Protein AF-U4TZ86-F1 (afdb_monomer_lite)

Structure (mmCIF, N/CA/C/O backbone):
data_AF-U4TZ86-F1
#
_entry.id   AF-U4TZ86-F1
#
loop_
_atom_site.group_PDB
_atom_site.id
_atom_site.type_symbol
_atom_site.label_atom_id
_atom_site.label_alt_id
_atom_site.label_comp_id
_atom_site.label_asym_id
_atom_site.label_entity_id
_atom_site.label_seq_id
_atom_site.pdbx_PDB_ins_code
_atom_site.Cartn_x
_atom_site.Cartn_y
_atom_site.Cartn_z
_atom_site.occupancy
_atom_site.B_iso_or_equiv
_atom_site.auth_seq_id
_atom_site.auth_comp_id
_atom_site.auth_asym_id
_atom_site.auth_atom_id
_atom_site.pdbx_PDB_model_num
ATOM 1 N N . MET A 1 1 ? -3.261 -10.207 3.017 1.00 51.22 1 MET A N 1
ATOM 2 C CA . MET A 1 1 ? -1.957 -10.335 2.333 1.00 51.22 1 MET A CA 1
ATOM 3 C C . MET A 1 1 ? -2.065 -9.643 0.999 1.00 51.22 1 MET A C 1
ATOM 5 O O . MET A 1 1 ? -3.158 -9.643 0.438 1.00 51.22 1 MET A O 1
ATOM 9 N N . ILE A 1 2 ? -0.977 -9.034 0.542 1.00 57.72 2 ILE A N 1
ATOM 10 C CA . ILE A 1 2 ? -0.944 -8.372 -0.758 1.00 57.72 2 ILE A CA 1
ATOM 11 C C . ILE A 1 2 ? -0.042 -9.140 -1.690 1.00 57.72 2 ILE A C 1
ATOM 13 O O . ILE A 1 2 ? 1.081 -9.462 -1.310 1.00 57.72 2 ILE A O 1
ATOM 17 N N . LYS A 1 3 ? -0.546 -9.444 -2.882 1.00 58.66 3 LYS A N 1
ATOM 18 C CA . LYS A 1 3 ? 0.236 -10.079 -3.937 1.00 58.66 3 LYS A CA 1
ATOM 19 C C . LYS A 1 3 ? 0.357 -9.102 -5.091 1.00 58.66 3 LYS A C 1
ATOM 21 O O . LYS A 1 3 ? -0.648 -8.693 -5.663 1.00 58.66 3 LYS A O 1
ATOM 26 N N . LEU A 1 4 ? 1.589 -8.734 -5.426 1.00 61.28 4 LEU A N 1
ATOM 27 C CA . LEU A 1 4 ? 1.870 -8.176 -6.739 1.00 61.28 4 LEU A CA 1
ATOM 28 C C . LEU A 1 4 ? 2.032 -9.366 -7.687 1.00 61.28 4 LEU A C 1
ATOM 30 O O . LEU A 1 4 ? 2.934 -10.185 -7.507 1.00 61.28 4 LEU A O 1
ATOM 34 N N . VAL A 1 5 ? 1.120 -9.522 -8.644 1.00 63.38 5 VAL A N 1
ATOM 35 C CA . VAL A 1 5 ? 1.126 -10.695 -9.528 1.00 63.38 5 VAL A CA 1
ATOM 36 C C . VAL A 1 5 ? 2.172 -10.495 -10.622 1.00 63.38 5 VAL A C 1
ATOM 38 O O . VAL A 1 5 ? 1.872 -9.957 -11.681 1.00 63.38 5 VAL A O 1
ATOM 41 N N . CYS A 1 6 ? 3.412 -10.896 -10.330 1.00 61.50 6 CYS A N 1
ATOM 42 C CA . CYS A 1 6 ? 4.386 -11.399 -11.299 1.00 61.50 6 CYS A CA 1
ATOM 43 C C . CYS A 1 6 ? 5.563 -12.059 -10.551 1.00 61.50 6 CYS A C 1
ATOM 45 O O . CYS A 1 6 ? 6.491 -11.381 -10.124 1.00 61.50 6 CYS A O 1
ATOM 47 N N . ASN A 1 7 ? 5.435 -13.369 -10.301 1.00 58.03 7 ASN A N 1
ATOM 48 C CA . ASN A 1 7 ? 6.398 -14.338 -9.736 1.00 58.03 7 ASN A CA 1
ATOM 49 C C . ASN A 1 7 ? 7.425 -13.918 -8.654 1.00 58.03 7 ASN A C 1
ATOM 51 O O . ASN A 1 7 ? 8.387 -14.643 -8.418 1.00 58.03 7 ASN A O 1
ATOM 55 N N . ASN A 1 8 ? 7.198 -12.834 -7.911 1.00 52.31 8 ASN A N 1
ATOM 56 C CA . ASN A 1 8 ? 7.929 -12.521 -6.685 1.00 52.31 8 ASN A CA 1
ATOM 57 C C . ASN A 1 8 ? 6.964 -11.971 -5.626 1.00 52.31 8 ASN A C 1
ATOM 59 O O . ASN A 1 8 ? 6.223 -11.017 -5.868 1.00 52.31 8 ASN A O 1
ATOM 63 N N . ALA A 1 9 ? 6.934 -12.603 -4.453 1.00 54.44 9 ALA A N 1
ATOM 64 C CA . ALA A 1 9 ? 6.073 -12.193 -3.350 1.00 54.44 9 ALA A CA 1
ATOM 65 C C . ALA A 1 9 ? 6.647 -10.933 -2.687 1.00 54.44 9 ALA A C 1
ATOM 67 O O . ALA A 1 9 ? 7.597 -11.011 -1.914 1.00 54.44 9 ALA A O 1
ATOM 68 N N . ILE A 1 10 ? 6.071 -9.766 -2.980 1.00 60.62 10 ILE A N 1
ATOM 69 C CA . ILE A 1 10 ? 6.470 -8.518 -2.321 1.00 60.62 10 ILE A CA 1
ATOM 70 C C . ILE A 1 10 ? 5.879 -8.459 -0.909 1.00 60.62 10 ILE A C 1
ATOM 72 O O . ILE A 1 10 ? 4.724 -8.829 -0.672 1.00 60.62 10 ILE A O 1
ATOM 76 N N . SER A 1 11 ? 6.694 -8.006 0.043 1.00 58.81 11 SER A N 1
ATOM 77 C CA . SER A 1 11 ? 6.351 -7.924 1.458 1.00 58.81 11 SER A CA 1
ATOM 78 C C . SER A 1 11 ? 5.166 -6.980 1.703 1.00 58.81 11 SER A C 1
ATOM 80 O O . SER A 1 11 ? 5.086 -5.857 1.216 1.00 58.81 11 SER A O 1
ATOM 82 N N . SER A 1 12 ? 4.205 -7.455 2.499 1.00 65.19 12 SER A N 1
ATOM 83 C CA . SER A 1 12 ? 2.958 -6.748 2.830 1.00 65.19 12 SER A CA 1
ATOM 84 C C . SER A 1 12 ? 3.141 -5.555 3.789 1.00 65.19 12 SER A C 1
ATOM 86 O O . SER A 1 12 ? 2.144 -4.994 4.247 1.00 65.19 12 SER A O 1
ATOM 88 N N . SER A 1 13 ? 4.376 -5.172 4.124 1.00 74.06 13 SER A N 1
ATOM 89 C CA . SER A 1 13 ? 4.696 -4.164 5.145 1.00 74.06 13 SER A CA 1
ATOM 90 C C . SER A 1 13 ? 4.123 -2.789 4.809 1.00 74.06 13 SER A C 1
ATOM 92 O O . SER A 1 13 ? 3.422 -2.228 5.645 1.00 74.06 13 SER A O 1
ATOM 94 N N . THR A 1 14 ? 4.276 -2.304 3.573 1.00 78.56 14 THR A N 1
ATOM 95 C CA . THR A 1 14 ? 3.806 -0.967 3.168 1.00 78.56 14 THR A CA 1
ATOM 96 C C . THR A 1 14 ? 2.310 -0.763 3.420 1.00 78.56 14 THR A C 1
ATOM 98 O O . THR A 1 14 ? 1.874 0.288 3.884 1.00 78.56 14 THR A O 1
ATOM 101 N N . VAL A 1 15 ? 1.488 -1.776 3.140 1.00 80.69 15 VAL A N 1
ATOM 102 C CA . VAL A 1 15 ? 0.033 -1.635 3.297 1.00 80.69 15 VAL A CA 1
ATOM 103 C C . VAL A 1 15 ? -0.424 -1.945 4.709 1.00 80.69 15 VAL A C 1
ATOM 105 O O . VAL A 1 15 ? -1.392 -1.345 5.172 1.00 80.69 15 VAL A O 1
ATOM 108 N N . ILE A 1 16 ? 0.282 -2.818 5.430 1.00 84.12 16 ILE A N 1
ATOM 109 C CA . ILE A 1 16 ? 0.067 -2.947 6.872 1.00 84.12 16 ILE A CA 1
ATOM 110 C C . ILE A 1 16 ? 0.339 -1.592 7.533 1.00 84.12 16 ILE A C 1
ATOM 112 O O . ILE A 1 16 ? -0.517 -1.102 8.256 1.00 84.12 16 ILE A O 1
ATOM 116 N N . GLU A 1 17 ? 1.445 -0.927 7.227 1.00 84.75 17 GLU A N 1
ATOM 117 C CA . GLU A 1 17 ? 1.755 0.400 7.774 1.00 84.75 17 GLU A CA 1
ATOM 118 C C . GLU A 1 17 ? 0.731 1.466 7.358 1.00 84.75 17 GLU A C 1
ATOM 120 O O . GLU A 1 17 ? 0.303 2.278 8.183 1.00 84.75 17 GLU A O 1
ATOM 125 N N . ALA A 1 18 ? 0.272 1.441 6.104 1.00 86.00 18 ALA A N 1
ATOM 126 C CA . ALA A 1 18 ? -0.700 2.413 5.611 1.00 86.00 18 ALA A CA 1
ATOM 127 C C . ALA A 1 18 ? -2.120 2.210 6.179 1.00 86.00 18 ALA A C 1
ATOM 129 O O . ALA A 1 18 ? -2.831 3.193 6.409 1.00 86.00 18 ALA A O 1
ATOM 130 N N . CYS A 1 19 ? -2.553 0.961 6.380 1.00 87.31 19 CYS A N 1
ATOM 131 C CA . CYS A 1 19 ? -3.957 0.617 6.642 1.00 87.31 19 CYS A CA 1
ATOM 132 C C . CYS A 1 19 ? -4.241 0.076 8.042 1.00 87.31 19 CYS A C 1
ATOM 134 O O . CYS A 1 19 ? -5.359 0.244 8.541 1.00 87.31 19 CYS A O 1
ATOM 136 N N . GLN A 1 20 ? -3.269 -0.554 8.699 1.00 86.62 20 GLN A N 1
ATOM 137 C CA . GLN A 1 20 ? -3.482 -1.174 10.002 1.00 86.62 20 GLN A CA 1
ATOM 138 C C . GLN A 1 20 ? -3.922 -0.127 11.031 1.00 86.62 20 GLN A C 1
ATOM 140 O O . GLN A 1 20 ? -3.332 0.944 11.147 1.00 86.62 20 GLN A O 1
ATOM 145 N N . LYS A 1 21 ? -4.974 -0.450 11.796 1.00 84.81 21 LYS A N 1
ATOM 146 C CA . LYS A 1 21 ? -5.611 0.438 12.796 1.00 84.81 21 LYS A CA 1
ATOM 147 C C . LYS A 1 21 ? -6.230 1.725 12.226 1.00 84.81 21 LYS A C 1
ATOM 149 O O . LYS A 1 21 ? -6.671 2.565 13.007 1.00 84.81 21 LYS A O 1
ATOM 154 N N . LYS A 1 22 ? -6.321 1.886 10.904 1.00 86.19 22 LYS A N 1
A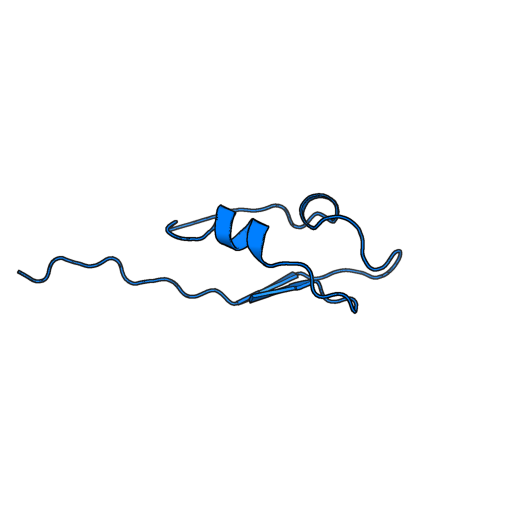TOM 155 C CA . LYS A 1 22 ? -7.032 3.009 10.282 1.00 86.19 22 LYS A CA 1
ATOM 156 C C . LYS A 1 22 ? -8.392 2.556 9.760 1.00 86.19 22 LYS A C 1
ATOM 158 O O . LYS A 1 22 ? -8.545 1.435 9.283 1.00 86.19 22 LYS A O 1
ATOM 163 N N . ARG A 1 23 ? -9.387 3.445 9.844 1.00 85.31 23 ARG A N 1
ATOM 164 C CA . ARG 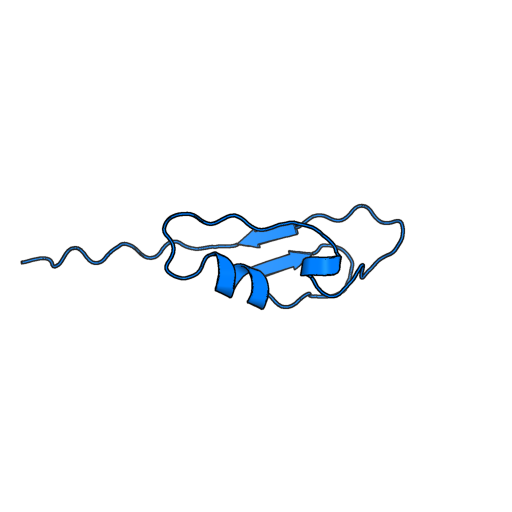A 1 23 ? -10.735 3.210 9.293 1.00 85.31 23 ARG A CA 1
ATOM 165 C C . ARG A 1 23 ? -10.759 3.324 7.767 1.00 85.31 23 ARG A C 1
ATOM 167 O O . ARG A 1 23 ? -11.554 2.664 7.111 1.00 85.31 23 ARG A O 1
ATOM 174 N N . GLN A 1 24 ? -9.876 4.154 7.221 1.00 86.56 24 GLN A N 1
ATOM 175 C CA . GLN A 1 24 ? -9.653 4.328 5.795 1.00 86.56 24 GLN A CA 1
ATOM 176 C C . GLN A 1 24 ? -8.160 4.562 5.562 1.00 86.56 24 GLN A C 1
ATOM 178 O O . GLN A 1 24 ? -7.492 5.210 6.370 1.00 86.56 24 GLN A O 1
ATOM 183 N N . CYS A 1 25 ? -7.642 4.047 4.455 1.00 88.06 25 CYS A N 1
ATOM 184 C CA . CYS A 1 25 ? -6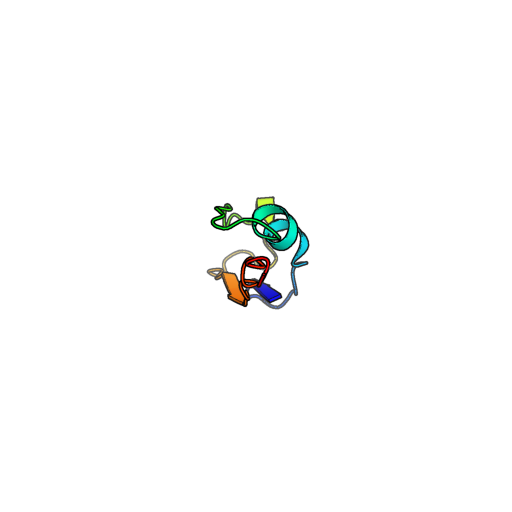.271 4.256 4.017 1.00 88.06 25 CYS A CA 1
ATOM 185 C C . CYS A 1 25 ? -6.232 4.436 2.500 1.00 88.06 25 CYS A C 1
ATOM 187 O O . CYS A 1 25 ? -7.141 4.013 1.784 1.00 88.06 25 CYS A O 1
ATOM 189 N N . LYS A 1 26 ? -5.169 5.077 2.021 1.00 87.00 26 LYS A N 1
ATOM 190 C CA . LYS A 1 26 ? -4.825 5.200 0.605 1.00 87.00 26 LYS A CA 1
ATOM 191 C C . LYS A 1 26 ? -3.330 4.932 0.481 1.00 87.00 26 LYS A C 1
ATOM 193 O O . LYS A 1 26 ? -2.568 5.355 1.347 1.00 87.00 26 LYS A O 1
ATOM 198 N N . PHE A 1 27 ? -2.922 4.238 -0.570 1.00 83.19 27 PHE A N 1
ATOM 199 C CA . PHE A 1 27 ? -1.518 3.981 -0.879 1.00 83.19 27 PHE A CA 1
ATOM 200 C C . PHE A 1 27 ? -1.325 3.980 -2.396 1.00 83.19 27 PHE A C 1
ATOM 202 O O . PHE A 1 27 ? -2.276 3.756 -3.145 1.00 83.19 27 PHE A O 1
ATOM 209 N N . GLN A 1 28 ? -0.106 4.273 -2.847 1.00 82.62 28 GLN A N 1
ATOM 210 C CA . GLN A 1 28 ? 0.225 4.268 -4.269 1.00 82.62 28 GLN A CA 1
ATOM 211 C C . GLN A 1 28 ? 0.607 2.861 -4.725 1.00 82.62 28 GLN A C 1
ATOM 213 O O . GLN A 1 28 ? 1.378 2.168 -4.066 1.00 82.62 28 GLN A O 1
ATOM 218 N N . THR A 1 29 ? 0.079 2.446 -5.875 1.00 78.44 29 THR A N 1
ATOM 219 C CA . THR A 1 29 ? 0.373 1.154 -6.507 1.00 78.44 29 THR A CA 1
ATOM 220 C C . THR A 1 29 ? 1.540 1.252 -7.492 1.00 78.44 29 THR A C 1
ATOM 222 O O . THR A 1 29 ? 1.469 0.709 -8.593 1.00 78.44 29 THR A O 1
ATOM 225 N N . SER A 1 30 ? 2.588 2.002 -7.143 1.00 76.25 30 SER A N 1
ATOM 226 C CA . SER A 1 30 ? 3.762 2.189 -8.002 1.00 76.25 30 SER A CA 1
ATOM 227 C C . SER A 1 30 ? 4.850 1.155 -7.682 1.00 76.25 30 SER A C 1
ATOM 229 O O . SER A 1 30 ? 5.034 0.804 -6.516 1.00 76.25 30 SER A O 1
ATOM 231 N N . PRO A 1 31 ? 5.625 0.678 -8.675 1.00 72.94 31 PRO A N 1
ATOM 232 C CA . PRO A 1 31 ? 6.708 -0.279 -8.432 1.00 72.94 31 PRO A CA 1
ATOM 233 C C . PRO A 1 31 ? 7.728 0.214 -7.397 1.00 72.94 31 PRO A C 1
ATOM 235 O O . PRO A 1 31 ? 8.220 -0.563 -6.589 1.00 72.94 31 PRO A O 1
ATOM 238 N N . THR A 1 32 ? 8.001 1.520 -7.358 1.00 75.56 32 THR A N 1
ATOM 239 C CA . THR A 1 32 ? 8.922 2.137 -6.391 1.00 75.56 32 THR A CA 1
ATOM 240 C C . THR A 1 32 ? 8.452 1.990 -4.945 1.00 75.56 32 THR A C 1
ATOM 242 O O . THR A 1 32 ? 9.267 1.731 -4.065 1.00 75.56 32 THR A O 1
ATOM 245 N N . THR A 1 33 ? 7.143 2.074 -4.694 1.00 75.75 33 THR A N 1
ATOM 246 C CA . THR A 1 33 ? 6.544 1.847 -3.368 1.00 75.75 33 THR A CA 1
ATOM 247 C C . THR A 1 33 ? 6.683 0.395 -2.891 1.00 75.75 33 THR A C 1
ATOM 249 O O . THR A 1 33 ? 6.612 0.122 -1.693 1.00 75.75 33 THR A O 1
ATOM 252 N N . PHE A 1 34 ? 6.911 -0.532 -3.820 1.00 75.56 34 PHE A N 1
ATOM 253 C CA . PHE A 1 34 ? 7.014 -1.970 -3.579 1.00 75.56 34 PHE A CA 1
ATOM 254 C C . PHE A 1 34 ? 8.442 -2.515 -3.756 1.00 75.56 34 PHE A C 1
ATOM 256 O O . PHE A 1 34 ? 8.634 -3.725 -3.817 1.00 75.56 34 PHE A O 1
ATOM 263 N N . GLY A 1 35 ? 9.454 -1.640 -3.796 1.00 74.56 35 GLY A N 1
ATOM 264 C CA . GLY A 1 35 ? 10.863 -2.044 -3.866 1.00 74.56 35 GLY A CA 1
ATOM 265 C C . GLY A 1 35 ? 11.390 -2.330 -5.275 1.00 74.56 35 GLY A C 1
ATOM 266 O O . GLY A 1 35 ? 12.503 -2.827 -5.413 1.00 74.56 35 GLY A O 1
ATOM 267 N N . GLY A 1 36 ? 10.630 -1.997 -6.319 1.00 74.25 36 GLY A N 1
ATOM 268 C CA . GLY A 1 36 ? 11.036 -2.123 -7.718 1.00 74.25 36 GLY A CA 1
ATOM 269 C C . GLY A 1 36 ? 10.001 -2.837 -8.583 1.00 74.25 36 GLY A C 1
ATOM 270 O O . GLY A 1 36 ? 8.987 -3.336 -8.101 1.00 74.25 36 GLY A O 1
ATOM 271 N N . ASP A 1 37 ? 10.249 -2.860 -9.893 1.00 75.00 37 ASP A N 1
ATOM 272 C CA . ASP A 1 37 ? 9.454 -3.655 -10.829 1.00 75.00 37 ASP A CA 1
ATOM 273 C C . ASP A 1 37 ? 9.994 -5.096 -10.862 1.00 75.00 37 ASP A C 1
ATOM 275 O O . ASP A 1 37 ? 11.077 -5.307 -11.410 1.00 75.00 37 ASP A O 1
ATOM 279 N N . PRO A 1 38 ? 9.282 -6.095 -10.299 1.00 73.31 38 PRO A N 1
ATOM 280 C CA . PRO A 1 38 ? 9.761 -7.478 -10.300 1.00 73.31 38 PRO A CA 1
ATOM 281 C C . PRO A 1 38 ? 9.715 -8.125 -11.689 1.00 73.31 38 PRO A C 1
ATOM 283 O O . PRO A 1 38 ? 10.341 -9.161 -11.893 1.00 73.31 38 PRO A O 1
ATOM 286 N N . CYS A 1 39 ? 8.974 -7.540 -12.636 1.00 76.50 39 CYS A N 1
ATOM 287 C CA . CYS A 1 39 ? 8.820 -8.056 -13.989 1.00 76.50 39 CYS A CA 1
ATOM 288 C C . CYS A 1 39 ? 8.666 -6.907 -14.989 1.00 76.50 39 CYS A C 1
ATOM 290 O O . CYS A 1 39 ? 7.544 -6.436 -15.247 1.00 76.50 39 CYS A O 1
ATOM 292 N N . PRO A 1 40 ? 9.773 -6.480 -15.611 1.00 75.56 40 PRO A N 1
ATOM 293 C CA . PRO A 1 40 ? 9.727 -5.506 -16.685 1.00 75.56 40 PRO A CA 1
ATOM 294 C C . PRO A 1 40 ? 8.801 -5.990 -17.808 1.00 75.56 40 PRO A C 1
ATOM 296 O O . PRO A 1 40 ? 8.806 -7.167 -18.161 1.00 75.56 40 PRO A O 1
ATOM 299 N N . ARG A 1 41 ? 8.035 -5.069 -18.405 1.00 78.31 41 ARG A N 1
ATOM 300 C CA . ARG A 1 41 ? 7.146 -5.310 -19.567 1.00 78.31 41 ARG A CA 1
ATOM 301 C C . ARG A 1 41 ? 5.904 -6.174 -19.311 1.00 78.31 41 ARG A C 1
ATOM 303 O O . ARG A 1 41 ? 5.134 -6.384 -20.243 1.00 78.31 41 ARG A O 1
ATOM 310 N N . VAL A 1 42 ? 5.660 -6.613 -18.077 1.00 79.94 42 VAL A N 1
ATOM 311 C CA . VAL A 1 42 ? 4.413 -7.296 -17.700 1.00 79.94 42 VAL A CA 1
ATOM 312 C C . VAL A 1 42 ? 3.473 -6.301 -17.007 1.00 79.94 42 VAL A C 1
ATOM 314 O O . VAL A 1 42 ? 3.922 -5.571 -16.107 1.00 79.94 42 VAL A O 1
ATOM 317 N N . PRO A 1 43 ? 2.184 -6.227 -17.401 1.00 75.62 43 PRO A N 1
ATOM 318 C CA . PRO A 1 43 ? 1.196 -5.455 -16.661 1.00 75.62 43 PRO A CA 1
ATOM 319 C C . PRO A 1 43 ? 1.028 -6.050 -15.261 1.00 75.62 43 PRO A C 1
ATOM 321 O O . PRO A 1 43 ? 0.862 -7.256 -15.091 1.00 75.62 43 PRO A O 1
ATOM 324 N N . LYS A 1 44 ? 1.107 -5.188 -14.250 1.00 73.88 44 LYS A N 1
ATOM 325 C CA . LYS A 1 44 ? 1.119 -5.582 -12.841 1.00 73.88 44 LYS A CA 1
ATOM 326 C C . LYS A 1 44 ? -0.200 -5.227 -12.186 1.00 73.88 44 LYS A C 1
ATOM 328 O O . LYS A 1 44 ? -0.717 -4.130 -12.383 1.00 73.88 44 LYS A O 1
ATOM 333 N N . TYR A 1 45 ? -0.673 -6.126 -11.335 1.00 75.38 45 TYR A N 1
ATOM 334 C CA . TYR A 1 45 ? -1.879 -5.930 -10.544 1.00 75.38 45 TYR A CA 1
ATOM 335 C C . TYR A 1 45 ? -1.581 -6.214 -9.079 1.00 75.38 45 TYR A C 1
ATOM 337 O O . TYR A 1 45 ? -0.804 -7.115 -8.751 1.00 75.38 45 TYR A O 1
ATOM 345 N N . VAL A 1 46 ? -2.198 -5.418 -8.211 1.00 76.50 46 VAL A N 1
ATOM 346 C CA . VAL A 1 46 ? -2.122 -5.573 -6.761 1.00 76.50 46 VAL A CA 1
ATOM 347 C C . VAL A 1 46 ? -3.388 -6.285 -6.306 1.00 76.50 46 VAL A C 1
ATOM 349 O O . VAL A 1 46 ? -4.486 -5.751 -6.441 1.00 76.50 46 VAL A O 1
ATOM 352 N N . GLU A 1 47 ? -3.241 -7.473 -5.740 1.00 76.50 47 GLU A N 1
ATOM 353 C CA . GLU A 1 47 ? -4.322 -8.170 -5.051 1.00 76.50 47 GLU A CA 1
ATOM 354 C C . GLU A 1 47 ? -4.230 -7.867 -3.555 1.00 76.50 47 GLU A C 1
ATOM 356 O O . GLU A 1 47 ? -3.157 -8.010 -2.973 1.00 76.50 47 GLU A O 1
ATOM 361 N N . VAL A 1 48 ? -5.328 -7.448 -2.918 1.00 78.25 48 VAL A N 1
ATOM 362 C CA . VAL A 1 48 ? -5.338 -7.043 -1.504 1.00 78.25 48 VAL A CA 1
ATOM 363 C C . VAL A 1 48 ? -6.376 -7.830 -0.723 1.00 78.25 48 VAL A C 1
ATOM 365 O O . VAL A 1 48 ? -7.572 -7.692 -0.950 1.00 78.25 48 VAL A O 1
ATOM 368 N N . ALA A 1 49 ? -5.922 -8.581 0.280 1.00 80.94 49 ALA A N 1
ATOM 369 C CA . ALA A 1 49 ? -6.792 -9.170 1.294 1.00 80.94 49 ALA A CA 1
ATOM 370 C C . ALA A 1 49 ? -6.597 -8.465 2.646 1.00 80.94 49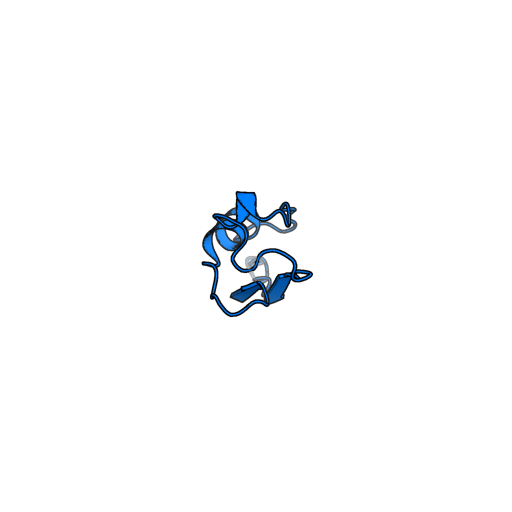 ALA A C 1
ATOM 372 O O . ALA A 1 49 ? -5.521 -8.570 3.252 1.00 80.94 49 ALA A O 1
ATOM 373 N N . TYR A 1 50 ? -7.640 -7.785 3.130 1.00 81.25 50 TYR A N 1
ATOM 374 C CA . TYR A 1 50 ? -7.655 -7.057 4.403 1.00 81.25 50 TYR A CA 1
ATOM 375 C C . TYR A 1 50 ? -8.933 -7.360 5.198 1.00 81.25 50 TYR A C 1
ATOM 377 O O . TYR A 1 50 ? -9.984 -7.622 4.618 1.00 81.25 50 TYR A O 1
ATOM 385 N N . LYS A 1 51 ? -8.848 -7.331 6.532 1.00 84.56 51 LYS A N 1
ATOM 386 C CA . LYS A 1 51 ? -9.992 -7.511 7.439 1.00 84.56 51 LYS A CA 1
ATOM 387 C C . LYS A 1 51 ? -10.054 -6.338 8.409 1.00 84.56 51 LYS A C 1
ATOM 389 O O . LYS A 1 51 ? -9.080 -6.065 9.109 1.00 84.56 51 LYS A O 1
ATOM 394 N N . CYS A 1 52 ? -11.206 -5.681 8.486 1.00 85.56 52 CYS A N 1
ATOM 395 C CA . CYS A 1 52 ? -11.445 -4.653 9.492 1.00 85.56 52 CYS A 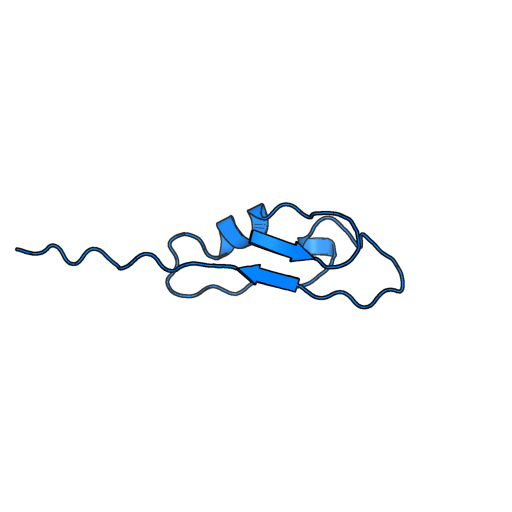CA 1
ATOM 396 C C . CYS A 1 52 ? -11.642 -5.305 10.863 1.00 85.56 52 CYS A C 1
ATOM 398 O O . CYS A 1 52 ? -12.368 -6.290 10.992 1.00 85.56 52 CYS A O 1
ATOM 400 N N . ARG A 1 53 ? -11.016 -4.741 11.900 1.00 82.75 53 ARG A N 1
ATOM 401 C CA . ARG A 1 53 ? -11.368 -5.082 13.281 1.00 82.75 53 ARG A CA 1
ATOM 402 C C . ARG A 1 53 ? -12.566 -4.226 13.695 1.00 82.75 53 ARG A C 1
ATOM 404 O O . ARG A 1 53 ? -12.508 -3.015 13.474 1.00 82.75 53 ARG A O 1
ATOM 411 N N . PRO A 1 54 ? -13.623 -4.805 14.286 1.00 80.38 54 PRO A N 1
ATOM 412 C CA . PRO A 1 54 ? -14.691 -4.004 14.865 1.00 80.38 54 PRO A CA 1
ATOM 413 C C . PRO A 1 54 ? -14.095 -3.097 15.946 1.00 80.38 54 PRO A C 1
ATOM 415 O O . PRO A 1 54 ? -13.289 -3.546 16.768 1.00 80.38 54 PRO A O 1
ATOM 418 N N . CYS A 1 55 ? -14.452 -1.812 15.929 1.00 70.88 55 CYS A N 1
ATOM 419 C CA . CYS A 1 55 ? -14.145 -0.927 17.045 1.00 70.88 55 CYS A CA 1
ATOM 420 C C . CYS A 1 55 ? -14.803 -1.541 18.280 1.00 70.88 55 CYS A C 1
ATOM 422 O O . CYS A 1 55 ? -16.001 -1.820 18.243 1.00 70.88 55 CYS A O 1
ATOM 424 N N . LYS A 1 56 ? -14.036 -1.791 19.349 1.00 67.81 56 LYS A N 1
ATOM 425 C CA . LYS A 1 56 ? -14.640 -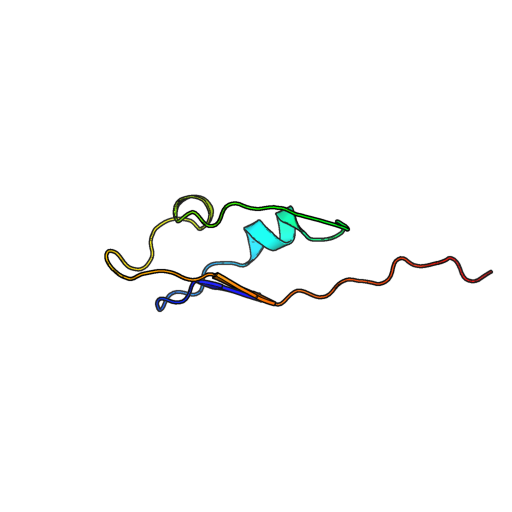2.174 20.623 1.00 67.81 56 LYS A CA 1
ATOM 426 C C . LYS A 1 56 ? -15.564 -1.030 21.031 1.00 67.81 56 LYS A C 1
ATOM 428 O O . LYS A 1 56 ? -15.083 0.017 21.448 1.00 67.81 56 LYS A O 1
ATOM 433 N N . TYR A 1 57 ? -16.869 -1.218 20.879 1.00 59.59 57 TYR A N 1
ATOM 434 C CA . TYR A 1 57 ? -17.798 -0.550 21.768 1.00 59.59 57 TYR A CA 1
ATOM 435 C C . TYR A 1 57 ? -17.488 -1.161 23.130 1.00 59.59 57 TYR A C 1
ATOM 437 O O . TYR A 1 57 ? -17.529 -2.383 23.276 1.00 59.59 57 TYR A O 1
ATOM 445 N N . THR A 1 58 ? -17.062 -0.353 24.093 1.00 55.50 58 THR A N 1
ATOM 446 C CA . THR A 1 58 ? -17.195 -0.730 25.496 1.00 55.50 58 THR A CA 1
ATOM 447 C C . THR A 1 58 ? -18.660 -1.090 25.686 1.00 55.50 58 THR A C 1
ATOM 449 O O . THR A 1 58 ? -19.536 -0.231 25.640 1.00 55.50 58 THR A O 1
ATOM 452 N N . GLN A 1 59 ? -18.922 -2.389 25.733 1.00 54.34 59 GLN A N 1
ATOM 453 C CA . GLN A 1 59 ? -20.192 -2.935 26.147 1.00 54.34 59 GLN A CA 1
ATOM 454 C C . GLN A 1 59 ? -20.195 -2.709 27.657 1.00 54.34 59 GLN A C 1
ATOM 456 O O . GLN A 1 59 ? -19.375 -3.307 28.354 1.00 54.34 59 GLN A O 1
ATOM 461 N N . ASN A 1 60 ? -20.971 -1.706 28.078 1.00 46.41 60 ASN A N 1
ATOM 462 C CA . ASN A 1 60 ? -21.270 -1.424 29.481 1.00 46.41 60 ASN A CA 1
ATOM 463 C C . ASN A 1 60 ? -21.665 -2.702 30.220 1.00 46.41 60 ASN A C 1
ATOM 465 O O . ASN A 1 60 ? -22.402 -3.514 29.609 1.00 46.41 60 ASN A O 1
#

pLDDT: mean 73.62, std 10.97, range [46.41, 88.06]

Sequence (60 aa):
MIKLVCNNAISSSTVIEACQKKRQCKFQTSPTTFGGDPCPRVPKYVEVAYKCRPCKYTQN

Radius of gyration: 14.72 Å; chains: 1; bounding box: 32×20×49 Å

Organism: Dendroctonus ponderosae (NCBI:txid77166)

Foldseek 3Di:
DKAWPDPDRFDPVLVCVQPPPDPDGDDDPDQVSRVHDPDPPDDIDIDDDDDDDPDDPPPD

Secondary structure (DSSP, 8-state):
-EEESSSS---THHHHHHHTT-SS------GGGGTS-SSTTS---EEE---PPPP-----

InterPro domains:
  IPR000922 D-galactoside/L-rhamnose binding SUEL lectin domain [PF02140] (6-52)
  IPR000922 D-galactoside/L-rhamnose binding SUEL lectin domain [PS50228] (1-53)
  IPR043159 D-galactoside/L-rhamnose binding SUEL lectin domain superfamily [G3DSA:2.60.120.740] (2-57)